Protein AF-A0A3P6G1P1-F1 (afdb_monomer_lite)

Organism: Brassica oleracea (NCBI:txid3712)

InterPro domains:
  IPR027443 Isopenicillin N synthase-like superfamily [G3DSA:2.60.120.330] (10-91)

Radius of gyration: 21.6 Å; chains: 1; bounding box: 46×29×54 Å

Structure (mmCIF, N/CA/C/O backbone):
data_AF-A0A3P6G1P1-F1
#
_entry.id   AF-A0A3P6G1P1-F1
#
loop_
_atom_site.group_PDB
_atom_site.id
_atom_site.type_symbol
_atom_site.label_atom_id
_atom_site.label_alt_id
_atom_site.label_comp_id
_atom_site.label_asym_id
_atom_site.label_entity_id
_atom_site.label_seq_id
_atom_site.pdbx_PDB_ins_code
_atom_site.Cartn_x
_atom_site.Cartn_y
_atom_site.Cartn_z
_atom_site.occupancy
_atom_site.B_iso_or_equiv
_atom_site.auth_seq_id
_atom_site.auth_comp_id
_atom_site.auth_asym_id
_atom_site.auth_atom_id
_atom_site.pdbx_PDB_model_num
ATOM 1 N N . MET A 1 1 ? 18.842 -8.375 -25.321 1.00 41.38 1 MET A N 1
ATOM 2 C CA . MET A 1 1 ? 17.899 -7.339 -24.846 1.00 41.38 1 MET A CA 1
ATOM 3 C C . MET A 1 1 ? 18.712 -6.141 -24.393 1.00 41.38 1 MET A C 1
ATOM 5 O O . MET A 1 1 ? 19.704 -6.345 -23.705 1.00 41.38 1 MET A O 1
ATOM 9 N N . ALA A 1 2 ? 18.370 -4.935 -24.850 1.00 42.50 2 ALA A N 1
ATOM 10 C CA . ALA A 1 2 ? 19.030 -3.712 -24.394 1.00 42.50 2 ALA A CA 1
ATOM 11 C C . ALA A 1 2 ? 18.778 -3.517 -22.886 1.00 42.50 2 ALA A C 1
ATOM 13 O O . ALA A 1 2 ? 17.715 -3.930 -22.413 1.00 42.50 2 ALA A O 1
ATOM 14 N N . PRO A 1 3 ? 19.715 -2.922 -22.127 1.00 55.22 3 PRO A N 1
ATOM 15 C CA . PRO A 1 3 ? 19.445 -2.562 -20.744 1.00 55.22 3 PRO A 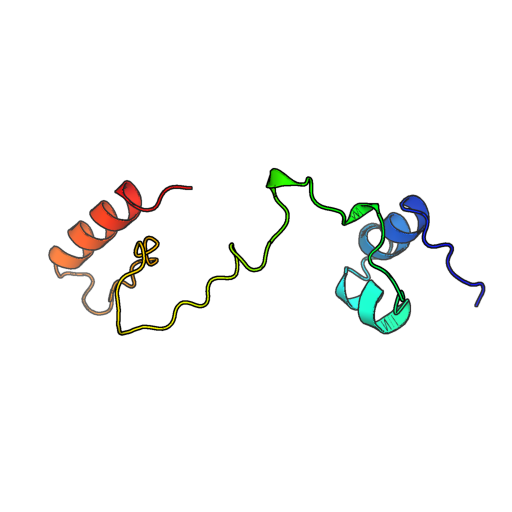CA 1
ATOM 16 C C . PRO A 1 3 ? 18.249 -1.611 -20.743 1.00 55.22 3 PRO A C 1
ATOM 18 O O . PRO A 1 3 ? 18.294 -0.550 -21.365 1.00 55.22 3 PRO A O 1
ATOM 21 N N . ILE A 1 4 ? 17.158 -2.019 -20.095 1.00 58.41 4 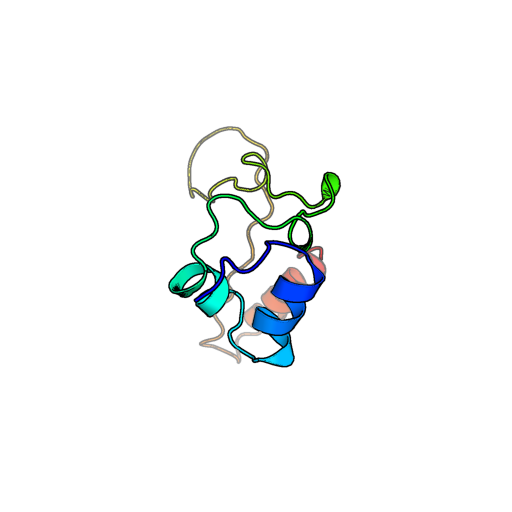ILE A N 1
ATOM 22 C CA . ILE A 1 4 ? 16.021 -1.131 -19.880 1.00 58.41 4 ILE A CA 1
ATOM 23 C C . ILE A 1 4 ? 16.561 0.007 -19.024 1.00 58.41 4 ILE A C 1
ATOM 25 O O . ILE A 1 4 ? 16.998 -0.206 -17.892 1.00 58.41 4 ILE A O 1
ATOM 29 N N . GLY A 1 5 ? 16.619 1.206 -19.605 1.00 61.50 5 GLY A N 1
ATOM 30 C CA . GLY A 1 5 ? 16.946 2.399 -18.845 1.00 61.50 5 GLY A CA 1
ATOM 31 C C . GLY A 1 5 ? 15.959 2.485 -17.690 1.00 61.50 5 GLY A C 1
ATOM 32 O O . GLY A 1 5 ? 14.754 2.424 -17.918 1.00 61.50 5 GLY A O 1
ATOM 33 N N . LEU A 1 6 ? 16.458 2.597 -16.458 1.00 68.44 6 LEU A N 1
ATOM 34 C CA . LEU A 1 6 ? 15.636 2.735 -15.249 1.00 68.44 6 LEU A CA 1
ATOM 35 C C . LEU A 1 6 ? 14.990 4.133 -15.169 1.00 68.44 6 LEU A C 1
ATOM 37 O O . LEU A 1 6 ? 14.966 4.753 -14.111 1.00 68.44 6 LEU A O 1
ATOM 41 N N . THR A 1 7 ? 14.520 4.667 -16.297 1.00 88.00 7 THR A N 1
ATOM 42 C CA . THR A 1 7 ? 13.74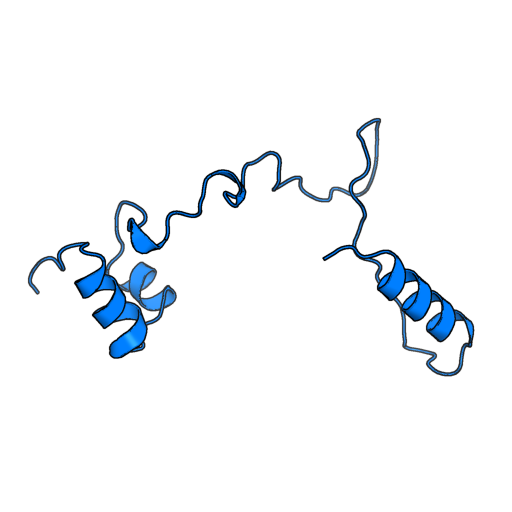5 5.903 -16.330 1.00 88.00 7 THR A CA 1
ATOM 43 C C . THR A 1 7 ? 12.325 5.603 -15.876 1.00 88.00 7 THR A C 1
ATOM 45 O O . THR A 1 7 ? 11.772 4.542 -16.177 1.00 88.00 7 THR A O 1
ATOM 48 N N . ASP A 1 8 ? 11.699 6.553 -15.186 1.00 87.38 8 ASP A N 1
ATOM 49 C CA . ASP A 1 8 ? 10.347 6.366 -14.651 1.00 87.38 8 ASP A CA 1
ATOM 50 C C . ASP A 1 8 ? 9.319 6.048 -15.755 1.00 87.38 8 ASP A C 1
ATOM 52 O O . ASP A 1 8 ? 8.389 5.273 -15.536 1.00 87.38 8 ASP A O 1
ATOM 56 N N . VAL A 1 9 ? 9.520 6.580 -16.967 1.00 92.06 9 VAL A N 1
ATOM 57 C CA . VAL A 1 9 ? 8.674 6.299 -18.139 1.00 92.06 9 VAL A CA 1
ATOM 58 C C . VAL A 1 9 ? 8.782 4.835 -18.566 1.00 92.06 9 VAL A C 1
ATOM 60 O O . VAL A 1 9 ? 7.760 4.179 -18.746 1.00 92.06 9 VAL A O 1
ATOM 63 N N . ALA A 1 10 ? 10.001 4.301 -18.688 1.00 92.06 10 ALA A N 1
ATOM 64 C CA . ALA A 1 10 ? 10.211 2.910 -19.085 1.00 92.06 10 ALA A CA 1
ATOM 65 C C . ALA A 1 10 ? 9.704 1.932 -18.016 1.00 92.06 10 ALA A C 1
ATOM 67 O O . ALA A 1 10 ? 9.106 0.907 -18.337 1.00 92.06 10 ALA A O 1
ATOM 68 N N . ILE A 1 11 ? 9.894 2.276 -16.739 1.00 93.62 11 ILE A N 1
ATOM 69 C CA . ILE A 1 11 ? 9.378 1.496 -15.612 1.00 93.62 11 ILE A CA 1
ATOM 70 C C . ILE A 1 11 ? 7.849 1.504 -15.603 1.00 93.62 11 ILE A C 1
ATOM 72 O O . ILE A 1 11 ? 7.246 0.447 -15.442 1.00 93.62 11 ILE A O 1
ATOM 76 N N . THR A 1 12 ? 7.211 2.656 -15.820 1.00 95.00 12 THR A N 1
ATOM 77 C CA . THR A 1 12 ? 5.744 2.755 -15.891 1.00 95.00 12 THR A CA 1
ATOM 78 C C . THR A 1 12 ? 5.193 1.938 -17.053 1.00 95.00 12 THR A C 1
ATOM 80 O O . THR A 1 12 ? 4.225 1.200 -16.875 1.00 95.00 12 THR A O 1
ATOM 83 N N . ASP A 1 13 ? 5.827 2.011 -18.223 1.00 95.50 13 ASP A N 1
ATOM 84 C CA . ASP A 1 13 ? 5.402 1.228 -19.378 1.00 95.50 13 ASP A CA 1
ATOM 85 C C . ASP A 1 13 ? 5.496 -0.278 -19.108 1.00 95.50 13 ASP A C 1
ATOM 87 O O . ASP A 1 13 ? 4.521 -1.008 -19.276 1.00 95.50 13 ASP A O 1
ATOM 91 N N . PHE A 1 14 ? 6.624 -0.737 -18.571 1.00 95.19 14 PHE A N 1
ATOM 92 C CA . PHE A 1 14 ? 6.831 -2.141 -18.233 1.00 95.19 14 PHE A CA 1
ATOM 93 C C . PHE A 1 14 ? 5.881 -2.639 -17.126 1.00 95.19 14 PHE A C 1
ATOM 95 O O . PHE A 1 14 ? 5.233 -3.678 -17.257 1.00 95.19 14 PHE A O 1
ATOM 102 N N . VAL A 1 15 ? 5.770 -1.904 -16.019 1.00 96.50 15 VAL A N 1
ATOM 103 C CA . VAL A 1 15 ? 4.996 -2.326 -14.841 1.00 96.50 15 VAL A CA 1
ATOM 104 C C . VAL A 1 15 ? 3.494 -2.217 -15.086 1.00 96.50 15 VAL A C 1
ATOM 106 O O . VAL A 1 15 ? 2.755 -3.146 -14.752 1.00 96.50 15 VAL A O 1
ATOM 109 N N . VAL A 1 16 ? 3.038 -1.092 -15.639 1.00 96.56 16 VAL A N 1
ATOM 110 C CA . VAL A 1 16 ? 1.616 -0.738 -15.734 1.00 96.56 16 VAL A CA 1
ATOM 111 C C . VAL A 1 16 ? 1.065 -1.081 -17.111 1.00 96.56 16 VAL A C 1
ATOM 113 O O . VAL A 1 16 ? 0.145 -1.895 -17.205 1.00 96.56 16 VAL A O 1
ATOM 116 N N . ASN A 1 17 ? 1.632 -0.512 -18.179 1.00 97.44 17 ASN A N 1
ATOM 117 C CA . ASN A 1 17 ? 1.062 -0.648 -19.526 1.00 97.44 17 ASN A CA 1
ATOM 118 C C . ASN A 1 17 ? 1.185 -2.083 -20.050 1.00 97.44 17 ASN A C 1
ATOM 120 O O . ASN A 1 17 ? 0.225 -2.633 -20.588 1.00 97.44 17 ASN A O 1
ATOM 124 N N . GLN A 1 18 ? 2.335 -2.719 -19.823 1.00 97.19 18 GLN A N 1
ATOM 125 C CA . GLN A 1 18 ? 2.588 -4.120 -20.172 1.00 97.19 18 GLN A CA 1
ATOM 126 C C . GLN A 1 18 ? 2.101 -5.101 -19.090 1.00 97.19 18 GLN A C 1
ATOM 128 O O . GLN A 1 18 ? 2.163 -6.313 -19.282 1.00 97.19 18 GLN A O 1
ATOM 133 N N . ARG A 1 19 ? 1.559 -4.596 -17.971 1.00 97.06 19 ARG A N 1
ATOM 134 C CA . ARG A 1 19 ? 0.925 -5.379 -16.892 1.00 97.06 19 ARG A CA 1
ATOM 135 C C . ARG A 1 19 ? 1.842 -6.394 -16.202 1.00 97.06 19 ARG A C 1
ATOM 137 O O . ARG A 1 19 ? 1.351 -7.340 -15.588 1.00 97.06 19 ARG A O 1
ATOM 144 N N . HIS A 1 20 ? 3.158 -6.197 -16.242 1.00 97.62 20 HIS A N 1
ATOM 145 C CA . HIS A 1 20 ? 4.089 -7.059 -15.508 1.00 97.62 20 HIS A CA 1
ATOM 146 C C . HIS A 1 20 ? 4.006 -6.867 -13.987 1.00 97.62 20 HIS A C 1
ATOM 148 O O . HIS A 1 20 ? 4.347 -7.773 -13.221 1.00 97.62 20 HIS A O 1
ATOM 154 N N . GLY A 1 21 ? 3.539 -5.699 -13.537 1.00 96.62 21 GLY A N 1
ATOM 155 C CA . GLY A 1 21 ? 3.461 -5.356 -12.125 1.00 96.62 21 GLY A CA 1
ATOM 156 C C . GLY A 1 21 ? 4.836 -5.252 -11.455 1.00 96.62 21 GLY A C 1
ATOM 157 O O . GLY A 1 21 ? 5.888 -5.493 -12.050 1.00 96.62 21 GLY A O 1
ATOM 158 N N . VAL A 1 22 ? 4.829 -4.895 -10.169 1.00 95.88 22 VAL A N 1
ATOM 159 C CA . VAL A 1 22 ? 6.066 -4.801 -9.372 1.00 95.88 22 VAL A CA 1
ATOM 160 C C . VAL A 1 22 ? 6.739 -6.163 -9.186 1.00 95.88 22 VAL A C 1
ATOM 162 O O . VAL A 1 22 ? 7.956 -6.227 -9.058 1.00 95.88 22 VAL A O 1
ATOM 165 N N . LYS A 1 23 ? 5.973 -7.263 -9.258 1.00 96.56 23 LYS A N 1
ATOM 166 C CA . LYS A 1 23 ? 6.526 -8.622 -9.271 1.00 96.56 23 LYS A CA 1
ATOM 167 C C . LYS A 1 23 ? 7.413 -8.845 -10.498 1.00 96.56 23 LYS A C 1
ATOM 169 O O . LYS A 1 23 ? 8.554 -9.261 -10.349 1.00 96.56 23 LYS A O 1
ATOM 174 N N . GLY A 1 24 ? 6.930 -8.511 -11.698 1.00 96.00 24 GLY A N 1
ATOM 175 C CA . GLY A 1 24 ? 7.741 -8.614 -12.911 1.00 96.00 24 GLY A CA 1
ATOM 176 C C . GLY A 1 24 ? 8.939 -7.663 -12.905 1.00 96.00 24 GLY A C 1
ATOM 177 O O . GLY A 1 24 ? 9.999 -8.017 -13.415 1.00 96.00 24 GLY A O 1
ATOM 178 N N . LEU A 1 25 ? 8.815 -6.484 -12.284 1.00 94.44 25 LEU A N 1
ATOM 179 C CA . LEU A 1 25 ? 9.947 -5.570 -12.104 1.00 94.44 25 LEU A CA 1
ATOM 180 C C . LEU A 1 25 ? 11.074 -6.220 -11.288 1.00 94.44 25 LEU A C 1
ATOM 182 O O . LEU A 1 25 ? 12.237 -6.124 -11.670 1.00 94.44 25 LEU A O 1
ATOM 186 N N . VAL A 1 26 ? 10.739 -6.910 -10.199 1.00 94.81 26 VAL A N 1
ATOM 187 C CA . VAL A 1 26 ? 11.724 -7.617 -9.368 1.00 94.81 26 VAL A CA 1
ATOM 188 C C . VAL A 1 26 ? 12.288 -8.837 -10.096 1.00 94.81 26 VAL A C 1
ATOM 190 O O . VAL A 1 26 ? 13.504 -8.978 -10.180 1.00 94.81 26 VAL A O 1
ATOM 193 N N . ASP A 1 27 ? 11.428 -9.676 -10.672 1.00 96.25 27 ASP A N 1
ATOM 194 C CA . ASP A 1 27 ? 11.832 -10.976 -11.220 1.00 96.25 27 ASP A CA 1
ATOM 195 C C . ASP A 1 27 ? 12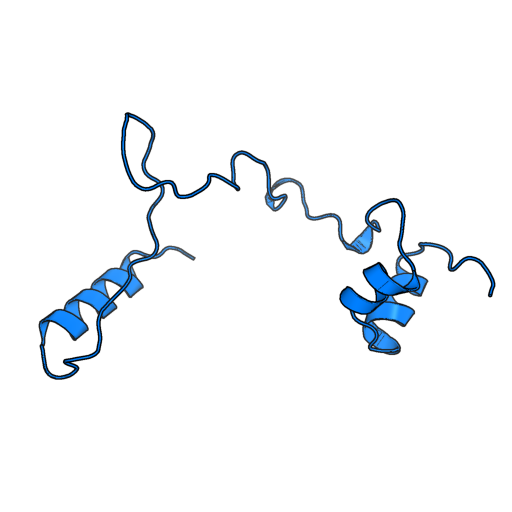.585 -10.874 -12.558 1.00 96.25 27 ASP A C 1
ATOM 197 O O . ASP A 1 27 ? 13.443 -11.706 -12.849 1.00 96.25 27 ASP A O 1
ATOM 201 N N . ILE A 1 28 ? 12.251 -9.884 -13.397 1.00 92.94 28 ILE A N 1
ATOM 202 C CA . ILE A 1 28 ? 12.747 -9.787 -14.782 1.00 92.94 28 ILE A CA 1
ATOM 203 C C . ILE A 1 28 ? 13.802 -8.690 -14.912 1.00 92.94 28 ILE A C 1
ATOM 205 O O . ILE A 1 28 ? 14.862 -8.913 -15.494 1.00 92.94 28 ILE A O 1
ATOM 209 N N . ILE A 1 29 ? 13.512 -7.494 -14.393 1.00 88.62 29 ILE A N 1
ATOM 210 C CA . ILE A 1 29 ? 14.430 -6.350 -14.491 1.00 88.62 29 ILE A CA 1
ATOM 211 C C . ILE A 1 29 ? 15.503 -6.428 -13.405 1.00 88.62 29 ILE A C 1
ATOM 213 O O . ILE A 1 29 ? 16.630 -5.994 -13.641 1.00 88.62 29 ILE A O 1
ATOM 217 N N . SER A 1 30 ? 15.165 -6.991 -12.236 1.00 91.50 30 SER A N 1
ATOM 218 C CA . SER A 1 30 ? 16.059 -7.177 -11.087 1.00 91.50 30 SER A CA 1
ATOM 219 C C . SER A 1 30 ? 16.934 -5.938 -10.812 1.00 91.50 30 SER A C 1
ATOM 221 O O . SER A 1 30 ? 18.171 -6.028 -10.802 1.00 91.50 30 SER A O 1
ATOM 223 N N . PRO A 1 31 ? 16.323 -4.750 -10.634 1.00 89.50 31 PRO A N 1
ATOM 224 C CA . PRO A 1 31 ? 17.071 -3.512 -10.493 1.00 89.50 31 PRO A CA 1
ATOM 225 C C . PRO A 1 31 ? 17.923 -3.542 -9.218 1.00 89.50 31 PRO A C 1
ATOM 227 O O . PRO A 1 31 ? 17.467 -3.946 -8.152 1.00 89.50 31 PRO A O 1
ATOM 230 N N . LYS A 1 32 ? 19.173 -3.071 -9.312 1.00 89.69 32 LYS A N 1
ATOM 231 C CA . LYS A 1 32 ? 20.094 -3.008 -8.159 1.00 89.69 32 LYS A CA 1
ATOM 232 C C . LYS A 1 32 ? 19.679 -1.971 -7.112 1.00 89.69 32 LYS A C 1
ATOM 234 O O . LYS A 1 32 ? 20.121 -2.036 -5.971 1.00 89.69 32 LYS A O 1
ATOM 239 N N . THR A 1 33 ? 18.871 -0.996 -7.517 1.00 89.25 33 THR A N 1
ATOM 240 C CA . THR A 1 33 ? 18.372 0.099 -6.685 1.00 89.25 33 THR A CA 1
ATOM 241 C C . THR A 1 33 ? 16.887 0.298 -6.946 1.00 89.25 33 THR A C 1
ATOM 243 O O . THR A 1 33 ? 16.427 0.101 -8.071 1.00 89.25 33 THR A O 1
ATOM 246 N N . LEU A 1 34 ? 16.144 0.744 -5.934 1.00 88.44 34 LEU A N 1
ATOM 247 C CA . LEU A 1 34 ? 14.734 1.091 -6.094 1.00 88.44 34 LEU A CA 1
ATOM 248 C C . LEU A 1 34 ? 14.587 2.263 -7.097 1.00 88.44 34 LEU A C 1
ATOM 250 O O . LEU A 1 34 ? 15.279 3.270 -6.925 1.00 88.44 34 LEU A O 1
ATOM 254 N N . PRO A 1 35 ? 13.730 2.163 -8.133 1.00 90.75 35 PRO A N 1
ATOM 255 C CA . PRO A 1 35 ? 13.485 3.274 -9.054 1.00 90.75 35 PRO A CA 1
ATOM 256 C C . PRO A 1 35 ? 12.885 4.497 -8.346 1.00 90.75 35 PRO A C 1
ATOM 258 O O . PRO A 1 35 ? 12.114 4.353 -7.393 1.00 90.75 35 PRO A O 1
ATOM 261 N N . SER A 1 36 ? 13.208 5.700 -8.830 1.00 89.19 36 SER A N 1
ATOM 262 C CA . SER A 1 36 ? 12.812 6.973 -8.208 1.00 89.19 36 SER A CA 1
ATOM 263 C C . SER A 1 36 ? 11.304 7.146 -8.073 1.00 89.19 36 SER A C 1
ATOM 265 O O . SER A 1 36 ? 10.849 7.670 -7.058 1.00 89.19 36 SER A O 1
ATOM 267 N N . CYS A 1 37 ? 10.518 6.651 -9.031 1.00 88.19 37 CYS A N 1
ATOM 268 C CA . CYS A 1 37 ? 9.056 6.683 -8.967 1.00 88.19 37 CYS A CA 1
ATOM 269 C C . CYS A 1 37 ? 8.449 5.930 -7.766 1.00 88.19 37 CYS A C 1
ATOM 271 O O . CYS A 1 37 ? 7.284 6.151 -7.441 1.00 88.19 37 CYS A O 1
ATOM 273 N N . TYR A 1 38 ? 9.221 5.084 -7.073 1.00 91.38 38 TYR A N 1
ATOM 274 C CA . TYR A 1 38 ? 8.796 4.400 -5.847 1.00 91.38 38 TYR A CA 1
ATOM 275 C C . TYR A 1 38 ? 9.291 5.073 -4.559 1.00 91.38 38 TYR A C 1
ATOM 277 O O . TYR A 1 38 ? 8.995 4.590 -3.462 1.00 91.38 38 T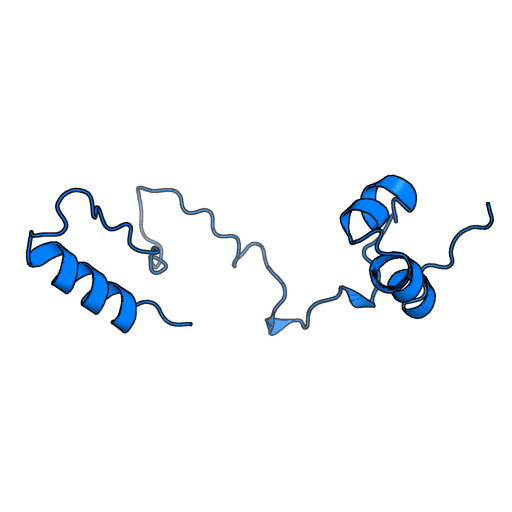YR A O 1
ATOM 285 N N . PHE A 1 39 ? 10.038 6.177 -4.644 1.00 90.19 39 PHE A N 1
ATOM 286 C CA . PHE A 1 39 ? 10.494 6.897 -3.458 1.00 90.19 39 PHE A CA 1
ATOM 287 C C . PHE A 1 39 ? 9.315 7.594 -2.784 1.00 90.19 39 PHE A C 1
ATOM 289 O O . PHE A 1 39 ? 8.813 8.614 -3.248 1.00 90.19 39 PHE A O 1
ATOM 296 N N . GLN A 1 40 ? 8.896 7.056 -1.640 1.00 89.00 40 GLN A N 1
ATOM 297 C CA . GLN A 1 40 ? 7.904 7.710 -0.795 1.00 89.00 40 GLN A CA 1
ATOM 298 C C . GLN A 1 40 ? 8.443 9.047 -0.266 1.00 89.00 40 GLN A C 1
ATOM 300 O O . GLN A 1 40 ? 9.643 9.196 0.022 1.00 89.00 40 GLN A O 1
ATOM 305 N N . LEU A 1 41 ? 7.532 10.010 -0.089 1.00 88.44 41 LEU A N 1
ATOM 306 C CA . LEU A 1 41 ? 7.822 11.260 0.616 1.00 88.44 41 LEU A CA 1
ATOM 307 C C . LEU A 1 41 ? 8.412 10.950 2.000 1.00 88.44 41 LEU A C 1
ATOM 309 O O . LEU A 1 41 ? 7.973 9.976 2.613 1.00 88.44 41 LEU A O 1
ATOM 313 N N . PRO A 1 42 ? 9.362 11.756 2.516 1.00 85.38 42 PRO A N 1
ATOM 314 C CA . PRO A 1 42 ? 10.033 11.488 3.790 1.00 85.38 42 PRO A CA 1
ATOM 315 C C . PRO A 1 42 ? 9.080 11.113 4.933 1.00 85.38 42 PRO A C 1
ATOM 317 O O . PRO A 1 42 ? 9.307 10.122 5.615 1.00 85.38 42 PRO A O 1
ATOM 320 N N . GLU A 1 43 ? 7.965 11.832 5.062 1.00 83.25 43 GLU A N 1
ATOM 321 C CA . GLU A 1 43 ? 6.931 11.624 6.087 1.00 83.25 43 GLU A CA 1
ATOM 322 C C . GLU A 1 43 ? 6.189 10.287 5.980 1.00 83.25 43 GLU A C 1
ATOM 324 O O . GLU A 1 43 ? 5.602 9.827 6.957 1.00 83.25 43 GLU A O 1
ATOM 329 N N . LYS A 1 44 ? 6.185 9.668 4.796 1.00 79.94 44 LYS A N 1
ATOM 330 C CA . LYS A 1 44 ? 5.537 8.383 4.497 1.00 79.94 44 LYS A CA 1
ATOM 331 C C . LYS A 1 44 ? 6.533 7.233 4.394 1.00 79.94 44 LYS A C 1
ATOM 333 O O . LYS A 1 44 ? 6.119 6.091 4.207 1.00 79.94 44 LYS A O 1
ATOM 338 N N . ARG A 1 45 ? 7.838 7.506 4.496 1.00 85.31 45 ARG A N 1
ATOM 339 C CA . ARG A 1 45 ? 8.844 6.445 4.482 1.00 85.31 45 ARG A CA 1
ATOM 340 C C . ARG A 1 45 ? 8.641 5.570 5.704 1.00 85.31 45 ARG A C 1
ATOM 342 O O . ARG A 1 45 ? 8.504 6.045 6.830 1.00 85.31 45 ARG A O 1
ATOM 349 N N . VAL A 1 46 ? 8.613 4.275 5.447 1.00 73.31 46 VAL A N 1
ATOM 350 C CA . VAL A 1 46 ? 8.579 3.262 6.485 1.00 73.31 46 VAL A CA 1
ATOM 351 C C . VAL A 1 46 ? 9.977 3.227 7.100 1.00 73.31 46 VAL A C 1
ATOM 353 O O . VAL A 1 46 ? 10.913 2.694 6.509 1.00 73.31 46 VAL A O 1
ATOM 356 N N . THR A 1 47 ? 10.145 3.901 8.234 1.00 71.00 47 THR A N 1
ATOM 357 C CA . THR A 1 47 ? 11.372 3.846 9.033 1.00 71.00 47 THR A CA 1
ATOM 358 C C . THR A 1 47 ? 11.322 2.630 9.952 1.00 71.00 47 THR A C 1
ATOM 360 O O . THR A 1 47 ? 10.243 2.143 10.285 1.00 71.00 47 THR A O 1
ATOM 363 N N . THR A 1 48 ? 12.476 2.145 10.410 1.00 63.44 48 THR A N 1
ATOM 364 C CA . THR A 1 48 ? 12.555 1.057 11.405 1.00 63.44 48 THR A CA 1
ATOM 365 C C . THR A 1 48 ? 11.748 1.374 12.672 1.00 63.44 48 THR A C 1
ATOM 367 O O . THR A 1 48 ? 11.171 0.484 13.280 1.00 63.44 48 THR A O 1
ATOM 370 N N . GLU A 1 49 ? 11.623 2.658 13.011 1.00 63.56 49 GLU A N 1
ATOM 371 C CA . GLU A 1 49 ? 10.797 3.181 14.108 1.00 63.56 49 GLU A CA 1
ATOM 372 C C . GLU A 1 49 ? 9.283 3.041 13.865 1.00 63.56 49 GLU A C 1
ATOM 374 O O . GLU A 1 49 ? 8.506 3.031 14.812 1.00 63.56 49 GLU A O 1
ATOM 379 N N . ARG A 1 50 ? 8.847 2.929 12.605 1.00 60.31 50 ARG A N 1
ATOM 380 C CA . ARG A 1 50 ? 7.461 2.605 12.219 1.00 60.31 50 ARG A CA 1
ATOM 381 C C . ARG A 1 50 ? 7.245 1.120 11.940 1.00 60.31 50 ARG A C 1
ATOM 383 O O . ARG A 1 50 ? 6.105 0.679 11.896 1.00 60.31 50 ARG A O 1
ATOM 390 N N . LEU A 1 51 ? 8.324 0.359 11.765 1.00 60.97 51 LEU A N 1
ATOM 391 C CA . LEU A 1 51 ? 8.331 -1.103 11.671 1.00 60.97 51 LEU A CA 1
ATOM 392 C C . LEU A 1 51 ? 8.420 -1.760 13.053 1.00 60.97 51 LEU A C 1
ATOM 394 O O . LEU A 1 51 ? 8.949 -2.867 13.151 1.00 60.97 51 LEU A O 1
ATOM 398 N N . ILE A 1 52 ? 7.981 -1.085 14.126 1.00 56.91 52 ILE A N 1
ATOM 399 C CA . ILE A 1 52 ? 7.983 -1.684 15.462 1.00 56.91 52 ILE A CA 1
ATOM 400 C C . ILE A 1 52 ? 7.162 -2.967 15.381 1.00 56.91 52 ILE A C 1
ATOM 402 O O . ILE A 1 52 ? 5.944 -2.943 15.224 1.00 56.91 52 ILE A O 1
ATOM 406 N N . MET A 1 53 ? 7.894 -4.081 15.435 1.00 49.78 53 MET A N 1
ATOM 407 C CA . MET A 1 53 ? 7.370 -5.421 15.578 1.00 49.78 53 MET A CA 1
ATOM 408 C C . MET A 1 53 ? 6.463 -5.417 16.795 1.00 49.78 53 MET A C 1
ATOM 410 O O . MET A 1 53 ? 6.899 -5.144 17.914 1.00 49.78 53 MET A O 1
ATOM 414 N N . GLU A 1 54 ? 5.206 -5.750 16.564 1.00 45.75 54 GLU A N 1
ATOM 415 C CA . GLU A 1 54 ? 4.300 -6.209 17.594 1.00 45.75 54 GLU A CA 1
ATOM 416 C C . GLU A 1 54 ? 4.896 -7.489 18.204 1.00 45.75 54 GLU A C 1
ATOM 418 O O . GLU A 1 54 ? 4.656 -8.598 17.733 1.00 45.75 54 GLU A O 1
ATOM 423 N N . SER A 1 55 ? 5.745 -7.362 19.226 1.00 44.94 55 SER A N 1
ATOM 424 C CA . SER A 1 55 ? 5.962 -8.465 20.155 1.00 44.94 55 SER A CA 1
ATOM 425 C C . SER A 1 55 ? 4.939 -8.313 21.275 1.00 44.94 55 SER A C 1
ATOM 427 O O . SER A 1 55 ? 4.970 -7.298 21.983 1.00 44.94 55 SER A O 1
ATOM 429 N N . PRO A 1 56 ? 4.048 -9.290 21.489 1.00 53.25 56 PRO A N 1
ATOM 430 C CA . PRO A 1 56 ? 3.271 -9.307 22.704 1.00 53.25 56 PRO A CA 1
ATOM 431 C C . PRO A 1 56 ? 4.259 -9.550 23.846 1.00 53.25 56 PRO A C 1
ATOM 433 O O . PRO A 1 56 ? 5.132 -10.410 23.755 1.00 53.25 56 PRO A O 1
ATOM 436 N N . THR A 1 57 ? 4.072 -8.819 24.937 1.00 46.72 57 THR A N 1
ATOM 437 C CA . THR A 1 57 ? 4.693 -9.016 26.253 1.00 46.72 57 THR A CA 1
ATOM 438 C C . THR A 1 57 ? 6.029 -8.307 26.538 1.00 46.72 57 THR A C 1
ATOM 440 O O . THR A 1 57 ? 7.084 -8.585 25.980 1.00 46.72 57 THR A O 1
ATOM 443 N N . THR A 1 58 ? 5.947 -7.496 27.599 1.00 41.38 58 THR A N 1
ATOM 444 C CA . THR A 1 58 ? 7.006 -7.147 28.562 1.00 41.38 58 THR A CA 1
ATOM 445 C C . THR A 1 58 ? 7.816 -5.870 28.304 1.00 41.38 58 THR A C 1
ATOM 447 O O . THR A 1 58 ? 8.882 -5.883 27.705 1.00 41.38 58 THR A O 1
ATOM 450 N N . GLY A 1 59 ? 7.371 -4.784 28.954 1.00 41.44 59 GLY A N 1
ATOM 451 C CA . GLY A 1 59 ? 8.280 -3.815 29.579 1.00 41.44 59 GLY A CA 1
ATOM 452 C C . GLY A 1 59 ? 8.360 -2.427 28.940 1.00 41.44 59 GLY A C 1
ATOM 453 O O . GLY A 1 59 ? 9.115 -2.214 28.005 1.00 41.44 59 GLY A O 1
ATOM 454 N N . LYS A 1 60 ? 7.654 -1.458 29.546 1.00 42.03 60 LYS A N 1
ATOM 455 C CA . LYS A 1 60 ? 7.931 -0.003 29.516 1.00 42.03 60 LYS A CA 1
ATOM 456 C C . LYS A 1 60 ? 8.370 0.589 28.157 1.00 42.03 60 LYS A C 1
ATOM 458 O O . LYS A 1 60 ? 9.460 1.134 28.026 1.00 42.03 60 LYS A O 1
ATOM 463 N N . GLY A 1 61 ? 7.458 0.596 27.193 1.00 44.50 61 GLY A N 1
ATOM 464 C CA . GLY A 1 61 ? 7.452 1.528 26.058 1.00 44.50 61 GLY A CA 1
ATOM 465 C C . GLY A 1 61 ? 6.016 2.000 25.806 1.00 44.50 61 GLY A C 1
ATOM 466 O O . GLY A 1 61 ? 5.096 1.336 26.294 1.00 44.50 61 GLY A O 1
ATOM 467 N N . PRO A 1 62 ? 5.780 3.136 25.122 1.00 40.66 62 PRO A N 1
ATOM 468 C CA . PRO A 1 62 ? 4.422 3.547 24.787 1.00 40.66 62 PRO A CA 1
ATOM 469 C C . PRO A 1 62 ? 3.810 2.460 23.900 1.00 40.66 62 PRO A C 1
ATOM 471 O O . PRO A 1 62 ? 4.284 2.218 22.793 1.00 40.66 62 PRO A O 1
ATOM 474 N N . ALA A 1 63 ? 2.805 1.761 24.427 1.00 51.28 63 ALA A N 1
ATOM 475 C CA . ALA A 1 63 ? 2.063 0.762 23.679 1.00 51.28 63 ALA A CA 1
ATOM 476 C C . ALA A 1 63 ? 1.406 1.461 22.483 1.00 51.28 63 ALA A C 1
ATOM 478 O O . ALA A 1 63 ? 0.573 2.351 22.664 1.00 51.28 63 ALA A O 1
ATOM 479 N N . LEU A 1 64 ? 1.823 1.106 21.268 1.00 57.34 64 LEU A N 1
ATOM 480 C CA . LEU A 1 64 ? 1.075 1.475 20.073 1.00 57.34 64 LEU A CA 1
ATOM 481 C C . LEU A 1 64 ? -0.316 0.819 20.153 1.00 57.34 64 LEU A C 1
ATOM 483 O O . LEU A 1 64 ? -0.433 -0.274 20.716 1.00 57.34 64 LEU A O 1
ATOM 487 N N . PRO A 1 65 ? -1.373 1.471 19.640 1.00 63.72 65 PRO A N 1
ATOM 488 C CA . PRO A 1 65 ? -2.700 0.873 19.615 1.00 63.72 65 PRO A CA 1
ATOM 489 C C . PRO A 1 65 ? -2.660 -0.390 18.746 1.00 63.72 65 PRO A C 1
ATOM 491 O O . PRO A 1 65 ? -2.331 -0.325 17.564 1.00 63.72 65 PRO A O 1
ATOM 494 N N . VAL A 1 66 ? -2.957 -1.538 19.351 1.00 75.06 66 VAL A N 1
ATOM 495 C CA . VAL A 1 66 ? -3.068 -2.831 18.663 1.00 75.06 66 VAL A CA 1
ATOM 496 C C . VAL A 1 66 ? -4.393 -2.862 17.903 1.00 75.06 66 VAL A C 1
ATOM 498 O O . VAL A 1 66 ? -5.408 -2.405 18.429 1.00 75.06 66 VAL A O 1
ATOM 501 N N . ILE A 1 67 ? -4.397 -3.401 16.680 1.00 85.56 67 ILE A N 1
ATOM 502 C CA . ILE A 1 67 ? -5.643 -3.612 15.933 1.00 85.56 67 ILE A CA 1
ATOM 503 C C . ILE A 1 67 ? -6.473 -4.688 16.657 1.00 85.56 67 ILE A C 1
ATOM 505 O O . ILE A 1 67 ? -5.975 -5.801 16.840 1.00 85.56 67 ILE A O 1
ATOM 509 N N . PRO A 1 68 ? -7.712 -4.390 17.088 1.00 87.44 68 PRO A N 1
ATOM 510 C CA . PRO A 1 68 ? -8.520 -5.336 17.849 1.00 87.44 68 PRO A CA 1
ATOM 511 C C . PRO A 1 68 ? -8.919 -6.546 16.993 1.00 87.44 68 PRO A C 1
ATOM 513 O O . PRO A 1 68 ? -9.263 -6.411 15.818 1.00 87.44 68 PRO A O 1
ATOM 516 N N . VAL A 1 69 ? -8.895 -7.733 17.603 1.00 91.44 69 VAL A N 1
ATOM 517 C CA . VAL A 1 69 ? -9.401 -8.981 17.015 1.00 91.44 69 VAL A CA 1
ATOM 518 C C . VAL A 1 69 ? -10.700 -9.332 17.725 1.00 91.44 69 VAL A C 1
ATOM 520 O O . VAL A 1 69 ? -10.693 -9.524 18.936 1.00 91.44 69 VAL A O 1
ATOM 523 N N . ILE A 1 70 ? -11.791 -9.418 16.967 1.00 93.19 70 ILE A N 1
ATOM 524 C CA . ILE A 1 70 ? -13.139 -9.662 17.490 1.00 93.19 70 ILE A CA 1
ATOM 525 C C . ILE A 1 70 ? -13.588 -11.050 17.034 1.00 93.19 70 ILE A C 1
ATOM 527 O O . ILE A 1 70 ? -13.567 -11.347 15.835 1.00 93.19 70 ILE A O 1
ATOM 531 N N . ASP A 1 71 ? -13.988 -11.902 17.976 1.00 94.94 71 ASP A N 1
ATOM 532 C CA . ASP A 1 71 ? -14.576 -13.207 17.667 1.00 94.94 71 ASP A CA 1
ATOM 533 C C . ASP A 1 71 ? -16.070 -13.052 17.363 1.00 94.94 71 ASP A C 1
ATOM 535 O O . ASP A 1 71 ? -16.875 -12.720 18.227 1.00 94.94 71 ASP A O 1
ATOM 539 N N . VAL A 1 72 ? -16.443 -13.312 16.110 1.00 95.81 72 VAL A N 1
ATOM 540 C CA . VAL A 1 72 ? -17.823 -13.197 15.614 1.00 95.81 72 VAL A CA 1
ATOM 541 C C . VAL A 1 72 ? -18.525 -14.551 15.485 1.00 95.81 72 VAL A C 1
ATOM 543 O O . VAL A 1 72 ? -19.576 -14.645 14.846 1.00 95.81 72 VAL A O 1
ATOM 546 N N . SER A 1 73 ? -17.946 -15.618 16.045 1.00 96.06 73 SER A N 1
ATOM 547 C CA . SER A 1 73 ? -18.517 -16.967 15.979 1.00 96.06 73 SER A CA 1
ATOM 548 C C . SER A 1 73 ? -19.912 -17.050 16.612 1.00 96.06 73 SER A C 1
ATOM 550 O O . SER A 1 73 ? -20.777 -17.746 16.077 1.00 96.06 73 SER A O 1
ATOM 552 N N . ASP A 1 74 ? -20.168 -16.279 17.675 1.00 94.25 74 ASP A N 1
ATOM 553 C CA . ASP A 1 74 ? -21.499 -16.072 18.254 1.00 94.25 74 ASP A CA 1
ATOM 554 C C . ASP A 1 74 ? -22.074 -14.689 17.901 1.00 94.25 74 ASP A C 1
ATOM 556 O O . ASP A 1 74 ? -22.152 -13.776 18.719 1.00 94.25 74 ASP A O 1
ATOM 560 N N . TRP A 1 75 ? -22.524 -14.537 16.655 1.00 92.88 75 TRP A N 1
ATOM 561 C CA . TRP A 1 75 ? -23.083 -13.285 16.124 1.00 92.88 75 TRP A CA 1
ATOM 562 C C . TRP A 1 75 ? -24.312 -12.742 16.881 1.00 92.88 75 TRP A C 1
ATOM 564 O O . TRP A 1 75 ? -24.711 -11.595 16.684 1.00 92.88 75 TRP A O 1
ATOM 574 N N . LYS A 1 76 ? -24.989 -13.566 17.691 1.00 94.94 76 LYS A N 1
ATOM 575 C CA . LYS A 1 76 ? -26.170 -13.135 18.460 1.00 94.94 76 LYS A CA 1
ATOM 576 C C . LYS A 1 76 ? -25.815 -12.617 19.846 1.00 94.94 76 LYS A C 1
ATOM 578 O O . LYS A 1 76 ? -26.702 -12.081 20.512 1.00 94.94 76 LYS A O 1
ATOM 583 N N . ASN A 1 77 ? -24.557 -12.737 20.257 1.00 94.62 77 ASN A N 1
ATOM 584 C CA . ASN A 1 77 ? -24.075 -12.138 21.482 1.00 94.62 77 ASN A CA 1
ATOM 585 C C . ASN A 1 77 ? -24.016 -10.602 21.324 1.00 94.62 77 ASN A C 1
ATOM 587 O O . ASN A 1 77 ? -23.262 -10.113 2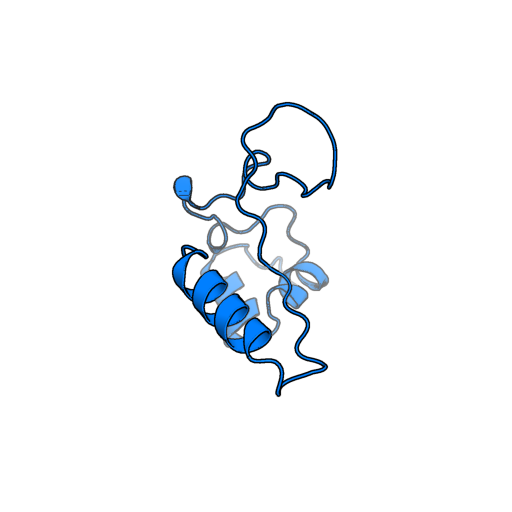0.482 1.00 94.62 77 ASN A O 1
ATOM 591 N N . PRO A 1 78 ? -24.775 -9.825 22.121 1.00 92.31 78 PRO A N 1
ATOM 592 C CA . PRO A 1 78 ? -24.775 -8.364 22.034 1.00 92.31 78 PRO A CA 1
ATOM 593 C C . PRO A 1 78 ? -23.402 -7.734 22.322 1.00 92.31 78 PRO A C 1
ATOM 595 O O . PRO A 1 78 ? -23.141 -6.630 21.856 1.00 92.31 78 PRO A O 1
ATOM 598 N N . SER A 1 79 ? -22.502 -8.433 23.024 1.00 93.12 79 SER A N 1
ATOM 599 C CA . SER A 1 79 ? -21.128 -7.962 23.246 1.00 93.12 79 SER A CA 1
ATOM 600 C C . SER A 1 79 ? -20.326 -7.846 21.947 1.00 93.12 79 SER A C 1
ATOM 602 O O . SER A 1 79 ? -19.505 -6.946 21.824 1.00 93.12 79 SER A O 1
ATOM 604 N N . VAL A 1 80 ? -20.614 -8.677 20.938 1.00 95.00 80 VAL A N 1
ATOM 605 C CA . VAL A 1 80 ? -19.934 -8.607 19.633 1.00 95.00 80 VAL A CA 1
ATOM 606 C C . VAL A 1 80 ? -20.259 -7.295 18.912 1.00 95.00 80 VAL A C 1
ATOM 608 O O . VAL A 1 80 ? -19.384 -6.699 18.288 1.00 95.00 80 VAL A O 1
ATOM 611 N N . GLU A 1 81 ? -21.502 -6.812 19.009 1.00 93.44 81 GLU A N 1
ATOM 612 C CA . GLU A 1 81 ? -21.898 -5.514 18.446 1.00 93.44 81 GLU A CA 1
ATOM 613 C C . GLU A 1 81 ? -21.152 -4.361 19.130 1.00 93.44 81 GLU A C 1
ATOM 615 O O . GLU A 1 81 ? -20.641 -3.466 18.454 1.00 93.44 81 GLU A O 1
ATOM 620 N N . GLU A 1 82 ? -21.057 -4.402 20.460 1.00 94.44 82 GLU A N 1
ATOM 621 C CA . GLU A 1 82 ? -20.357 -3.390 21.253 1.00 94.44 82 GLU A CA 1
ATOM 622 C C . GLU A 1 82 ? -18.862 -3.338 20.912 1.00 94.44 82 GLU A C 1
ATOM 624 O O . GLU A 1 82 ? -18.345 -2.261 20.610 1.00 94.44 82 GLU A O 1
ATOM 629 N N . GLU A 1 83 ? -18.196 -4.494 20.846 1.00 94.06 83 GLU A N 1
ATOM 630 C CA . GLU A 1 83 ? -16.778 -4.606 20.481 1.00 94.06 83 GLU A CA 1
ATOM 631 C C . GLU A 1 83 ? -16.492 -4.053 19.074 1.00 94.06 83 GLU A C 1
ATOM 633 O O . GLU A 1 83 ? -15.487 -3.369 18.860 1.00 94.06 83 GLU A O 1
ATOM 638 N N . ILE A 1 84 ? -17.386 -4.289 18.105 1.00 93.69 84 ILE A N 1
ATOM 639 C CA . ILE A 1 84 ? -17.259 -3.743 16.743 1.00 93.69 84 ILE A CA 1
ATOM 640 C C . ILE A 1 84 ? -17.395 -2.220 16.758 1.00 93.69 84 ILE A C 1
ATOM 642 O O . ILE A 1 84 ? -16.590 -1.520 16.136 1.00 93.69 84 ILE A O 1
ATOM 646 N N . CYS A 1 85 ? -18.409 -1.702 17.450 1.00 93.62 85 CYS A N 1
ATOM 647 C CA . CYS A 1 85 ? -18.651 -0.267 17.567 1.00 93.62 85 CYS A CA 1
ATOM 648 C C . CYS A 1 85 ? -17.476 0.448 18.247 1.00 93.62 85 CYS A C 1
ATOM 650 O O . CYS A 1 85 ? -17.039 1.501 17.775 1.00 93.62 85 CYS A O 1
ATOM 652 N N . GLU A 1 86 ? -16.930 -0.134 19.314 1.00 92.00 86 GLU A N 1
ATOM 653 C CA . GLU A 1 86 ? -15.765 0.399 20.017 1.00 92.00 86 GLU A CA 1
ATOM 654 C C . GLU A 1 86 ? -14.526 0.409 19.116 1.00 92.00 86 GLU A C 1
ATOM 656 O O . GLU A 1 86 ? -13.876 1.451 18.975 1.00 92.00 86 GLU A O 1
ATOM 661 N N . ALA A 1 87 ? -14.230 -0.708 18.445 1.00 91.56 87 ALA A N 1
ATOM 662 C CA . ALA A 1 87 ? -13.114 -0.817 17.510 1.00 91.56 87 ALA A CA 1
ATOM 663 C C . ALA A 1 87 ? -13.216 0.211 16.372 1.00 91.56 87 ALA A C 1
ATOM 665 O O . ALA A 1 87 ? -12.247 0.912 16.073 1.00 91.56 87 ALA A O 1
ATOM 666 N N . ALA A 1 88 ? -14.396 0.356 15.766 1.00 90.25 88 ALA A N 1
ATOM 667 C CA . ALA A 1 88 ? -14.630 1.309 14.683 1.00 90.25 88 ALA A CA 1
ATOM 668 C C . ALA A 1 88 ? -14.446 2.772 15.125 1.00 90.25 88 ALA A C 1
ATOM 670 O O . ALA A 1 88 ? -14.008 3.603 14.330 1.00 90.25 88 ALA A O 1
ATOM 671 N N . ALA A 1 89 ? -14.761 3.096 16.381 1.00 88.94 89 ALA A N 1
ATOM 672 C CA . ALA A 1 89 ? -14.599 4.444 16.919 1.00 88.94 89 ALA A CA 1
ATOM 673 C C . ALA A 1 89 ? -13.151 4.770 17.332 1.00 88.94 89 ALA A C 1
ATOM 675 O O . ALA A 1 89 ? -12.761 5.941 17.344 1.00 88.94 89 ALA A O 1
ATOM 676 N N . THR A 1 90 ? -12.357 3.761 17.700 1.00 83.69 90 THR A N 1
ATOM 677 C CA . THR A 1 90 ? -11.019 3.943 18.292 1.00 83.69 90 THR A CA 1
ATOM 678 C C . THR A 1 90 ? -9.867 3.729 17.316 1.00 83.69 90 THR A C 1
ATOM 680 O O . THR A 1 90 ? -8.821 4.368 17.475 1.00 83.69 90 THR A O 1
ATOM 683 N N . VAL A 1 91 ? -10.035 2.894 16.287 1.00 78.94 91 VAL A N 1
ATOM 684 C CA . VAL A 1 91 ? -9.022 2.706 15.241 1.00 78.94 91 VAL A CA 1
ATOM 685 C C . VAL A 1 91 ? -8.949 3.978 14.392 1.00 78.94 91 VAL A C 1
ATOM 687 O O . VAL A 1 91 ? -9.795 4.242 13.542 1.00 78.94 91 VAL A O 1
ATOM 690 N N . ARG A 1 92 ? -7.928 4.805 14.641 1.00 63.81 92 ARG A N 1
ATOM 691 C CA . ARG A 1 92 ? -7.661 5.994 13.822 1.00 63.81 92 ARG A CA 1
ATOM 692 C C . ARG A 1 92 ? -7.052 5.586 12.480 1.00 63.81 92 ARG A C 1
ATOM 694 O O . ARG A 1 92 ? -6.076 4.839 12.455 1.00 63.81 92 ARG A O 1
ATOM 701 N N . HIS A 1 93 ? -7.638 6.108 11.403 1.00 54.72 93 HIS A N 1
ATOM 702 C CA . HIS A 1 93 ? -7.120 6.034 10.034 1.00 54.72 93 HIS A CA 1
ATOM 703 C C . HIS A 1 93 ? -5.883 6.913 9.822 1.00 54.72 93 HIS A C 1
ATOM 705 O O . HIS A 1 93 ? -5.819 8.005 10.435 1.00 54.72 93 HIS A O 1
#

Sequence (93 aa):
MAPIGLTDVAITDFVVNQRHGVKGLVDIISPKTLPSCYFQLPEKRVTTERLIMESPTTGKGPALPVIPVIDVSDWKNPSVEEEICEAAATVRH

pLDDT: mean 80.35, std 18.38, range [40.66, 97.62]

Secondary structure (DSSP, 8-state):
-------HHHHHIIIIIT--HHHHIIIII--SS--GGG---GGGS--TTT------S-S-S--PPPPP----TTTT-HHHHHHHHHHHHH---

Foldseek 3Di:
DPLQPLDPVSVCCVQPVVVCHVVNCCPPNVDPDDRPVPDDDPVPDCDVVNVPDPDPDDDDDPDDDDQDDADCVPVVPVVSVVVVVVNVVPDDD